Protein AF-A0A837IK93-F1 (afdb_monomer)

Foldseek 3Di:
DPPPPVVVVVLVVVLVVVLVVLVVVLVVLVVVLVCCCCCVVVVHDDPCCVVPDQDFDCVPPDPVVVVVLVVVVVVLNVLSVLSNVLSVVVNPDSDDDPSNVVNVVSVVSNVVSVVVSNVRRPVD

Structure (mmCIF, N/CA/C/O backbone):
data_AF-A0A837IK93-F1
#
_entry.id   AF-A0A837IK93-F1
#
loop_
_atom_site.group_PDB
_atom_site.id
_atom_site.type_symbol
_atom_site.label_atom_id
_atom_site.label_alt_id
_at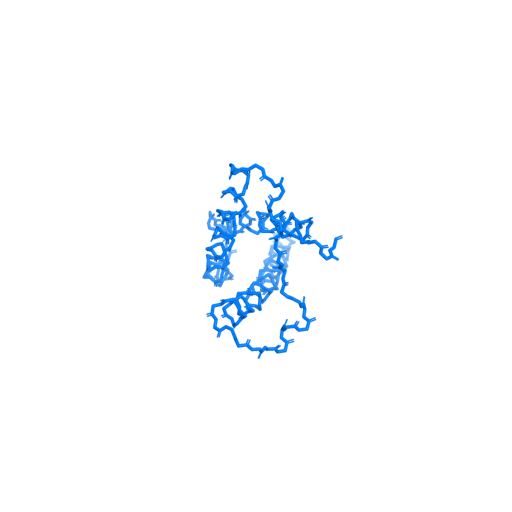om_site.label_comp_id
_atom_site.label_asym_id
_atom_site.label_entity_id
_atom_site.label_seq_id
_atom_site.pdbx_PDB_ins_code
_atom_site.Cartn_x
_atom_site.Cartn_y
_atom_site.Cartn_z
_atom_site.occupancy
_atom_site.B_iso_or_equiv
_atom_site.auth_seq_id
_atom_site.auth_comp_id
_atom_site.auth_asym_id
_atom_site.auth_atom_id
_atom_site.pdbx_PDB_model_num
ATOM 1 N N . MET A 1 1 ? -36.642 -10.840 30.699 1.00 51.25 1 MET A N 1
ATOM 2 C CA . MET A 1 1 ? -35.621 -9.928 30.134 1.00 51.25 1 MET A CA 1
ATOM 3 C C . MET A 1 1 ? -34.262 -10.618 30.217 1.00 51.25 1 MET A C 1
ATOM 5 O O . MET A 1 1 ? -33.620 -10.545 31.250 1.00 51.25 1 MET A O 1
ATOM 9 N N . SER A 1 2 ? -33.860 -11.366 29.185 1.00 52.34 2 SER A N 1
ATOM 10 C CA . SER A 1 2 ? -32.596 -12.136 29.174 1.00 52.34 2 SER A CA 1
ATOM 11 C C . SER A 1 2 ? -31.942 -12.210 27.783 1.00 52.34 2 SER A C 1
ATOM 13 O O . SER A 1 2 ? -31.094 -13.057 27.540 1.00 52.34 2 SER A O 1
ATOM 15 N N . GLY A 1 3 ? -32.311 -11.313 26.862 1.00 52.81 3 GLY A N 1
ATOM 16 C CA . GLY A 1 3 ? -31.791 -11.297 25.485 1.00 52.81 3 GLY A CA 1
ATOM 17 C C . GLY A 1 3 ? -30.645 -10.312 25.219 1.00 52.81 3 GLY A C 1
ATOM 18 O O . GLY A 1 3 ? -30.151 -10.258 24.102 1.00 52.81 3 GLY A O 1
ATOM 19 N N . PHE A 1 4 ? -30.225 -9.514 26.208 1.00 59.00 4 PHE A N 1
ATOM 20 C CA . PHE A 1 4 ? -29.336 -8.362 25.976 1.00 59.00 4 PHE A CA 1
ATOM 21 C C . PHE A 1 4 ? -27.835 -8.658 26.144 1.00 59.00 4 PHE A C 1
ATOM 23 O O . PHE A 1 4 ? -27.016 -7.899 25.636 1.00 59.00 4 PHE A O 1
ATOM 30 N N . SER A 1 5 ? -27.445 -9.745 26.826 1.00 61.44 5 SER A N 1
ATOM 31 C CA . SER A 1 5 ? -26.021 -10.020 27.100 1.00 61.44 5 SER A CA 1
ATOM 32 C C . SER A 1 5 ? -25.301 -10.761 25.972 1.00 61.44 5 SER A C 1
ATOM 34 O O . SER A 1 5 ? -24.080 -10.702 25.889 1.00 61.44 5 SER A O 1
ATOM 36 N N . GLY A 1 6 ? -26.028 -11.471 25.102 1.00 62.06 6 GLY A N 1
ATOM 37 C CA . GLY A 1 6 ? -25.426 -12.215 23.990 1.00 62.06 6 GLY A CA 1
ATOM 38 C C . GLY A 1 6 ? -24.932 -11.301 22.867 1.00 62.06 6 GLY A C 1
ATOM 39 O O . GLY A 1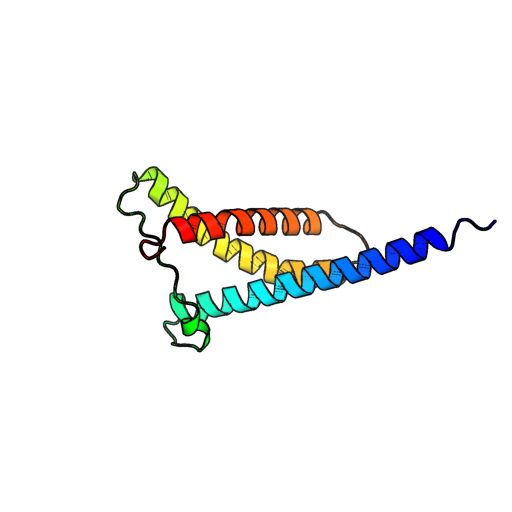 6 ? -23.839 -11.501 22.345 1.00 62.06 6 GLY A O 1
ATOM 40 N N . GLN A 1 7 ? -25.708 -10.265 22.539 1.00 63.75 7 GLN A N 1
ATOM 41 C CA . GLN A 1 7 ? -25.400 -9.340 21.447 1.00 63.75 7 GLN A CA 1
ATOM 42 C C . GLN A 1 7 ? -24.169 -8.471 21.757 1.00 63.75 7 GLN A C 1
ATOM 44 O O . GLN A 1 7 ? -23.294 -8.319 20.910 1.00 63.75 7 GLN A O 1
ATOM 49 N N . SER A 1 8 ? -24.049 -7.974 22.995 1.00 65.81 8 SER A N 1
ATOM 50 C CA . SER A 1 8 ? -22.931 -7.114 23.408 1.00 65.81 8 SER A CA 1
ATOM 51 C C . SER A 1 8 ? -21.579 -7.834 23.396 1.00 6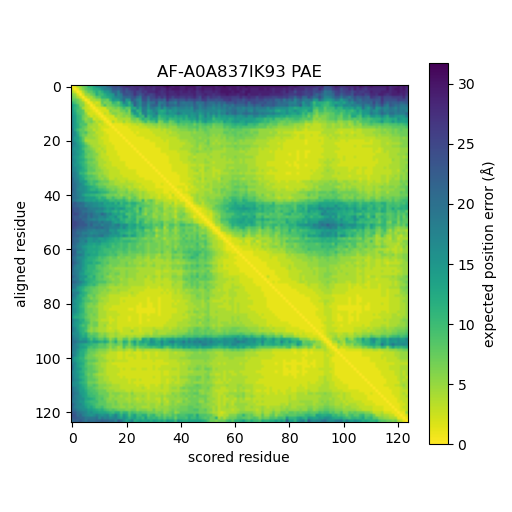5.81 8 SER A C 1
ATOM 53 O O . SER A 1 8 ? -20.575 -7.244 23.005 1.00 65.81 8 SER A O 1
ATOM 55 N N . ILE A 1 9 ? -21.549 -9.122 23.758 1.00 69.75 9 ILE A N 1
ATOM 56 C CA . ILE A 1 9 ? -20.330 -9.946 23.725 1.00 69.75 9 ILE A CA 1
ATOM 57 C C . ILE A 1 9 ? -19.879 -10.206 22.278 1.00 69.75 9 ILE A C 1
ATOM 59 O O . ILE A 1 9 ? -18.678 -10.236 21.997 1.00 69.75 9 ILE A O 1
ATOM 63 N N . ILE A 1 10 ? -20.825 -10.403 21.353 1.00 70.62 10 ILE A N 1
ATOM 64 C CA . ILE A 1 10 ? -20.527 -10.610 19.928 1.00 70.62 10 ILE A CA 1
ATOM 65 C C . ILE A 1 10 ? -19.968 -9.321 19.309 1.00 70.62 10 ILE A C 1
ATOM 67 O O . ILE A 1 10 ? -18.938 -9.373 18.631 1.00 70.62 10 ILE A O 1
ATOM 71 N N . ASP A 1 11 ? -20.581 -8.172 19.598 1.00 73.75 11 ASP A N 1
ATOM 72 C CA . ASP A 1 11 ? -20.139 -6.869 19.090 1.00 73.75 11 ASP A CA 1
ATOM 73 C C . ASP A 1 11 ? -18.742 -6.488 19.611 1.00 73.75 11 ASP A C 1
ATOM 75 O O . ASP A 1 11 ? -17.897 -6.018 18.846 1.00 73.75 11 ASP A O 1
ATOM 79 N N . GLU A 1 12 ? -18.447 -6.771 20.884 1.00 74.25 12 GLU A N 1
ATOM 80 C CA . GLU A 1 12 ? -17.126 -6.524 21.475 1.00 74.25 12 GLU A CA 1
ATOM 81 C C . GLU A 1 12 ? -16.030 -7.399 20.840 1.00 74.25 12 GLU A C 1
ATOM 83 O O . GLU A 1 12 ? -14.949 -6.911 20.493 1.00 74.25 12 GLU A O 1
ATOM 88 N N . LYS A 1 13 ? -16.296 -8.699 20.645 1.00 77.62 13 LYS A N 1
ATOM 89 C CA . LYS A 1 13 ? -15.348 -9.605 19.974 1.00 77.62 13 LYS A CA 1
ATOM 90 C C . LYS A 1 13 ? -15.115 -9.197 18.520 1.00 77.62 13 LYS A C 1
ATOM 92 O O . LYS A 1 13 ? -13.967 -9.173 18.078 1.00 77.62 13 LYS A O 1
ATOM 97 N N . SER A 1 14 ? -16.179 -8.843 17.800 1.00 82.31 14 SER A N 1
ATOM 98 C CA . SER A 1 14 ? -16.111 -8.363 16.415 1.00 82.31 14 SER A CA 1
ATOM 99 C C . SER A 1 14 ? -15.242 -7.106 16.295 1.00 82.31 14 SER A C 1
ATOM 101 O O . SER A 1 14 ? -14.358 -7.026 15.439 1.00 82.31 14 SER A O 1
ATOM 103 N N . HIS A 1 15 ? -15.402 -6.156 17.222 1.00 84.44 15 HIS A N 1
ATOM 104 C CA . HIS A 1 15 ? -14.601 -4.933 17.276 1.00 84.44 15 HIS A CA 1
ATOM 105 C C . HIS A 1 15 ? -13.108 -5.206 17.514 1.00 84.44 15 HIS A C 1
ATOM 107 O O . HIS A 1 15 ? -12.265 -4.669 16.790 1.00 84.44 15 HIS A O 1
ATOM 113 N N . LYS A 1 16 ? -12.773 -6.099 18.454 1.00 86.25 16 LYS A N 1
ATOM 114 C CA . LYS A 1 16 ? -11.383 -6.508 18.729 1.00 86.25 16 LYS A CA 1
ATOM 115 C C . LYS A 1 16 ? -10.723 -7.171 17.518 1.00 86.25 16 LYS A C 1
ATOM 117 O O . LYS A 1 16 ? -9.599 -6.814 17.163 1.00 86.25 16 LYS A O 1
ATOM 122 N N . VAL A 1 17 ? -11.425 -8.090 16.849 1.00 89.44 17 VAL A N 1
ATOM 123 C CA . VAL A 1 17 ? -10.928 -8.752 15.628 1.00 89.44 17 VAL A CA 1
ATOM 124 C C . VAL A 1 17 ? -10.688 -7.727 14.520 1.00 89.44 17 VAL A C 1
ATOM 126 O O . VAL A 1 17 ? -9.616 -7.712 13.919 1.00 89.44 17 VAL A O 1
ATOM 129 N N . ARG A 1 18 ? -11.635 -6.807 14.305 1.00 89.44 18 ARG A N 1
ATOM 130 C CA . ARG A 1 18 ? -11.496 -5.711 13.338 1.00 89.44 18 ARG A CA 1
ATOM 131 C C . ARG A 1 18 ? -10.254 -4.860 13.613 1.00 89.44 18 ARG A C 1
ATOM 133 O O . ARG A 1 18 ? -9.481 -4.577 12.701 1.00 89.44 18 ARG A O 1
ATOM 140 N N . GLN A 1 19 ? -10.040 -4.453 14.866 1.00 89.19 19 GLN A N 1
ATOM 141 C CA . GLN A 1 19 ? -8.866 -3.664 15.250 1.00 89.19 19 GLN A CA 1
ATOM 142 C C . GLN A 1 19 ? -7.552 -4.411 15.009 1.00 89.19 19 GLN A C 1
ATOM 144 O O . GLN A 1 19 ? -6.577 -3.786 14.586 1.00 89.19 19 GLN A O 1
ATOM 149 N N . TYR A 1 20 ? -7.530 -5.720 15.270 1.00 92.94 20 TYR A N 1
ATOM 150 C CA . TYR A 1 20 ? -6.366 -6.568 15.032 1.00 92.94 20 TYR A CA 1
ATOM 151 C C . TYR A 1 20 ? -6.051 -6.695 13.537 1.00 92.94 20 TYR A C 1
ATOM 153 O O . TYR A 1 20 ? -4.915 -6.454 13.137 1.00 92.94 20 TYR A O 1
ATOM 161 N N . ILE A 1 21 ? -7.059 -6.969 12.701 1.00 92.75 21 ILE A N 1
ATOM 162 C CA . ILE A 1 21 ? -6.902 -7.052 11.240 1.00 92.75 21 ILE A CA 1
ATOM 163 C C . ILE A 1 21 ? -6.348 -5.737 10.685 1.00 92.75 21 ILE A C 1
ATOM 165 O O . ILE A 1 21 ? -5.345 -5.740 9.976 1.00 92.75 21 ILE A O 1
ATOM 169 N N . PHE A 1 22 ? -6.933 -4.598 11.063 1.00 92.56 22 PHE A N 1
ATOM 170 C CA . PHE A 1 22 ? -6.420 -3.299 10.630 1.00 92.56 22 PHE A CA 1
ATOM 171 C C . PHE A 1 22 ? -5.011 -3.009 11.155 1.00 92.56 22 PHE A C 1
ATOM 173 O O . PHE A 1 22 ? -4.225 -2.378 10.458 1.00 92.56 22 PHE A O 1
ATOM 180 N N . ALA A 1 23 ? -4.659 -3.463 12.362 1.00 93.81 23 ALA A N 1
ATOM 181 C CA . ALA A 1 23 ? -3.293 -3.335 12.863 1.00 93.81 23 ALA A CA 1
ATOM 182 C C . ALA A 1 23 ? -2.296 -4.106 11.991 1.00 93.81 23 ALA A C 1
ATOM 184 O O . ALA A 1 23 ? -1.258 -3.555 11.639 1.00 93.81 23 ALA A O 1
ATOM 185 N N . LEU A 1 24 ? -2.633 -5.344 11.628 1.00 94.50 24 LEU A N 1
ATOM 186 C CA . LEU A 1 24 ? -1.795 -6.190 10.786 1.00 94.50 24 LEU A CA 1
ATOM 187 C C . LEU A 1 24 ? -1.626 -5.582 9.391 1.00 94.50 24 LEU A C 1
ATOM 189 O O . LEU A 1 24 ? -0.497 -5.423 8.939 1.00 94.50 24 LEU A O 1
ATOM 193 N N . ILE A 1 25 ? -2.726 -5.156 8.760 1.00 93.69 25 ILE A N 1
ATOM 194 C CA . ILE A 1 25 ? -2.697 -4.471 7.458 1.00 93.69 25 ILE A CA 1
ATOM 195 C C . ILE A 1 25 ? -1.803 -3.227 7.525 1.00 93.69 25 ILE A C 1
ATOM 197 O O . ILE A 1 25 ? -0.960 -3.027 6.658 1.00 93.69 25 ILE A O 1
ATOM 201 N N . TRP A 1 26 ? -1.936 -2.411 8.573 1.00 95.75 26 TRP A N 1
ATOM 202 C CA . TRP A 1 26 ? -1.129 -1.200 8.722 1.00 95.75 26 TRP A CA 1
ATOM 203 C C . TRP A 1 26 ? 0.366 -1.489 8.863 1.00 95.75 26 TRP A C 1
ATOM 205 O O . TRP A 1 26 ? 1.168 -0.780 8.269 1.00 95.75 26 TRP A O 1
ATOM 215 N N . ILE A 1 27 ? 0.746 -2.527 9.616 1.00 94.94 27 ILE A N 1
ATOM 216 C CA . ILE A 1 27 ? 2.155 -2.925 9.755 1.00 94.94 27 ILE A CA 1
ATOM 217 C C . ILE A 1 27 ? 2.720 -3.369 8.404 1.00 94.94 27 ILE A C 1
ATOM 219 O O . ILE A 1 27 ? 3.813 -2.945 8.044 1.00 94.94 27 ILE A O 1
ATOM 223 N N . VAL A 1 28 ? 1.977 -4.187 7.651 1.00 92.00 28 VAL A N 1
ATOM 224 C CA . VAL A 1 28 ? 2.400 -4.643 6.318 1.00 92.00 28 VAL A CA 1
ATOM 225 C C . VAL A 1 28 ? 2.616 -3.452 5.385 1.00 92.00 28 VAL A C 1
ATOM 227 O O . VAL A 1 28 ? 3.668 -3.355 4.763 1.00 92.00 28 VAL A O 1
ATOM 230 N N . ILE A 1 29 ? 1.666 -2.515 5.349 1.00 93.25 29 ILE A N 1
ATOM 231 C CA . ILE A 1 29 ? 1.768 -1.306 4.522 1.00 93.25 29 ILE A CA 1
ATOM 232 C C . ILE A 1 29 ? 2.934 -0.430 4.972 1.00 93.25 29 ILE A C 1
ATOM 234 O O . ILE A 1 29 ? 3.647 0.096 4.133 1.00 93.25 29 ILE A O 1
ATOM 238 N N . LEU A 1 30 ? 3.165 -0.280 6.278 1.00 93.94 30 LEU A N 1
ATOM 239 C CA . LEU A 1 30 ? 4.301 0.491 6.779 1.00 93.94 30 LEU A CA 1
ATOM 240 C C . LEU A 1 30 ? 5.628 -0.109 6.322 1.00 93.94 30 LEU A C 1
ATOM 242 O O . LEU A 1 30 ? 6.500 0.627 5.878 1.00 93.94 30 LEU A O 1
ATOM 246 N N . ILE A 1 31 ? 5.786 -1.427 6.439 1.00 91.19 31 ILE A N 1
ATOM 247 C CA . ILE A 1 31 ? 7.007 -2.110 6.002 1.00 91.19 31 ILE A CA 1
ATOM 248 C C . ILE A 1 31 ? 7.196 -1.940 4.492 1.00 91.19 31 ILE A C 1
ATOM 250 O O . ILE A 1 31 ? 8.302 -1.618 4.069 1.00 91.19 31 ILE A O 1
ATOM 254 N N . HIS A 1 32 ? 6.130 -2.115 3.706 1.00 89.00 32 HIS A N 1
ATOM 255 C CA . HIS A 1 32 ? 6.160 -1.920 2.256 1.00 89.00 32 HIS A CA 1
ATOM 256 C C . HIS A 1 32 ? 6.546 -0.482 1.885 1.00 89.00 32 HIS A C 1
ATOM 258 O O . HIS A 1 32 ? 7.542 -0.258 1.217 1.00 89.00 32 HIS A O 1
ATOM 264 N N . PHE A 1 33 ? 5.855 0.508 2.441 1.00 91.25 33 PHE A N 1
ATOM 265 C CA . PHE A 1 33 ? 6.122 1.918 2.174 1.00 91.25 33 PHE A CA 1
ATOM 266 C C . PHE A 1 33 ? 7.545 2.343 2.570 1.00 91.25 33 PHE A C 1
ATOM 268 O O . PHE A 1 33 ? 8.195 3.131 1.884 1.00 91.25 33 PHE A O 1
ATOM 275 N N . LEU A 1 34 ? 8.058 1.820 3.690 1.00 89.62 3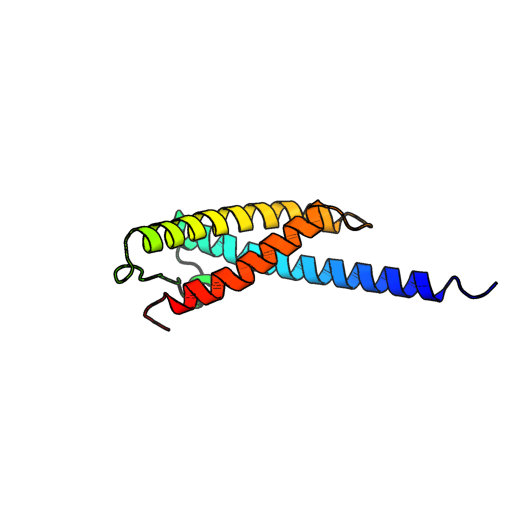4 LEU A N 1
ATOM 276 C CA . LEU A 1 34 ? 9.447 2.048 4.092 1.00 89.62 34 LEU A CA 1
ATOM 277 C C . LEU A 1 34 ? 10.432 1.401 3.116 1.00 89.62 34 LEU A C 1
ATOM 279 O O . LEU A 1 34 ? 11.472 1.999 2.839 1.00 89.62 34 LEU A O 1
ATOM 283 N N . LYS A 1 35 ? 10.118 0.211 2.594 1.00 86.38 35 LYS A N 1
ATOM 284 C CA . LYS A 1 35 ? 10.904 -0.441 1.544 1.00 86.38 35 LYS A CA 1
ATOM 285 C C . LYS A 1 35 ? 10.961 0.446 0.298 1.00 86.38 35 LYS A C 1
ATOM 287 O O . LYS A 1 35 ? 12.062 0.781 -0.113 1.00 86.38 35 LYS A O 1
ATOM 292 N N . ASP A 1 36 ? 9.826 0.919 -0.206 1.00 84.81 36 ASP A N 1
ATOM 293 C CA . ASP A 1 36 ? 9.767 1.755 -1.416 1.00 84.81 36 ASP A CA 1
ATOM 294 C C . ASP A 1 36 ? 10.521 3.082 -1.229 1.00 84.81 36 ASP A C 1
ATOM 296 O O . ASP A 1 36 ? 11.311 3.496 -2.077 1.00 84.81 36 ASP A O 1
ATOM 300 N N . ILE A 1 37 ? 10.376 3.741 -0.071 1.00 86.56 37 ILE A N 1
ATOM 301 C CA . ILE A 1 37 ? 11.165 4.947 0.229 1.00 86.56 37 ILE A CA 1
ATOM 302 C C . ILE A 1 37 ? 12.661 4.637 0.248 1.00 86.56 37 ILE A C 1
ATOM 304 O O . ILE A 1 37 ? 13.460 5.389 -0.311 1.00 86.56 37 ILE A O 1
ATOM 308 N N . THR A 1 38 ? 13.068 3.575 0.938 1.00 85.94 38 THR A N 1
ATOM 309 C CA . THR A 1 38 ? 14.495 3.285 1.107 1.00 85.94 38 THR A CA 1
ATOM 310 C C . THR A 1 38 ? 15.140 2.818 -0.191 1.00 85.94 38 THR A C 1
ATOM 312 O O . THR A 1 38 ? 16.203 3.330 -0.533 1.00 85.94 38 THR A O 1
ATOM 315 N N . GLN A 1 39 ? 14.490 1.925 -0.934 1.00 82.25 39 GLN A N 1
ATOM 316 C CA . GLN A 1 39 ? 15.014 1.332 -2.160 1.00 82.25 39 GLN A CA 1
ATOM 317 C C . GLN A 1 39 ? 14.840 2.254 -3.367 1.00 82.25 39 GLN A C 1
ATOM 319 O O . GLN A 1 39 ? 15.832 2.571 -4.018 1.00 82.25 39 GLN A O 1
ATOM 324 N N . ASP A 1 40 ? 13.625 2.733 -3.638 1.00 80.56 40 ASP A N 1
ATOM 325 C CA . ASP A 1 40 ? 13.330 3.416 -4.903 1.00 80.56 40 ASP A CA 1
ATOM 326 C C . ASP A 1 40 ? 13.616 4.919 -4.837 1.00 80.56 40 ASP A C 1
ATOM 328 O O . ASP A 1 40 ? 14.112 5.506 -5.800 1.00 80.56 40 ASP A O 1
ATOM 332 N N . ILE A 1 41 ? 13.342 5.564 -3.697 1.00 81.62 41 ILE A N 1
ATOM 333 C CA . ILE A 1 41 ? 13.574 7.011 -3.546 1.00 81.62 41 ILE A CA 1
ATOM 334 C C . ILE A 1 41 ? 15.007 7.292 -3.086 1.00 81.62 41 ILE A C 1
ATOM 336 O O . ILE A 1 41 ? 15.680 8.168 -3.633 1.00 81.62 41 ILE A O 1
ATOM 340 N N . LEU A 1 42 ? 15.477 6.585 -2.057 1.00 82.94 42 LEU A N 1
ATOM 341 C CA . LEU A 1 42 ? 16.754 6.888 -1.406 1.00 82.94 42 LEU A CA 1
ATOM 342 C C . LEU A 1 42 ? 17.926 6.032 -1.909 1.00 82.94 42 LEU A C 1
ATOM 344 O O . LEU A 1 42 ? 19.069 6.384 -1.616 1.00 82.94 42 LEU A O 1
ATOM 348 N N . ASN A 1 43 ? 17.677 4.957 -2.668 1.00 82.31 43 ASN A N 1
ATOM 349 C CA . ASN A 1 43 ? 18.697 3.995 -3.118 1.00 82.31 43 ASN A CA 1
ATOM 350 C C . ASN A 1 43 ? 19.583 3.464 -1.971 1.00 82.31 43 ASN A C 1
ATOM 352 O O . ASN A 1 43 ? 20.782 3.228 -2.141 1.00 82.31 43 ASN A O 1
ATOM 356 N N . ILE A 1 44 ? 19.009 3.315 -0.775 1.00 81.69 44 ILE A N 1
ATOM 357 C CA . ILE A 1 44 ? 19.694 2.801 0.410 1.00 81.69 44 ILE A CA 1
ATOM 358 C C . ILE A 1 44 ? 19.490 1.287 0.450 1.00 81.69 44 ILE A C 1
ATOM 360 O O . ILE A 1 44 ? 18.343 0.847 0.540 1.00 81.69 44 ILE A O 1
ATOM 364 N N . PRO A 1 45 ? 20.568 0.484 0.454 1.00 76.69 45 PRO A N 1
ATOM 365 C CA . PRO A 1 45 ? 20.431 -0.947 0.626 1.00 76.69 45 PRO A CA 1
ATOM 366 C C . PRO A 1 45 ? 19.973 -1.262 2.051 1.00 76.69 45 PRO A C 1
ATOM 368 O O . PRO A 1 45 ? 20.557 -0.792 3.034 1.00 76.69 45 PRO A O 1
ATOM 371 N N . THR A 1 46 ? 18.924 -2.063 2.179 1.00 77.25 46 THR A N 1
ATOM 372 C CA . THR A 1 46 ? 18.339 -2.444 3.467 1.00 77.25 46 THR A CA 1
ATOM 373 C C . THR A 1 46 ? 18.222 -3.956 3.596 1.00 77.25 46 THR A C 1
ATOM 375 O O . THR A 1 46 ? 18.268 -4.701 2.623 1.00 77.25 46 THR A O 1
ATOM 378 N N . PHE A 1 47 ? 18.000 -4.456 4.814 1.00 75.56 47 PHE A N 1
ATOM 379 C CA . PHE A 1 47 ? 17.671 -5.875 4.995 1.00 75.56 47 PHE A CA 1
ATOM 380 C C . PHE A 1 47 ? 16.374 -6.278 4.260 1.00 75.56 47 PHE A C 1
ATOM 382 O O . PHE A 1 47 ? 16.153 -7.465 4.027 1.00 75.56 47 PHE A O 1
ATOM 389 N N . LEU A 1 48 ? 15.530 -5.307 3.881 1.00 68.06 48 LEU A N 1
ATOM 390 C CA . LEU A 1 48 ? 14.321 -5.532 3.088 1.00 68.06 48 LEU A CA 1
ATOM 391 C C . LEU A 1 48 ? 14.639 -5.843 1.614 1.00 68.06 48 LEU A C 1
ATOM 393 O O . LEU A 1 48 ? 13.780 -6.361 0.902 1.00 68.06 48 LEU A O 1
ATOM 397 N N . ASP A 1 49 ? 15.878 -5.621 1.165 1.00 67.81 49 ASP A N 1
ATOM 398 C CA . ASP A 1 49 ? 16.357 -5.985 -0.176 1.00 67.81 49 ASP A CA 1
ATOM 399 C C . ASP A 1 49 ? 16.370 -7.503 -0.385 1.00 67.81 49 ASP A C 1
ATOM 401 O O . ASP A 1 49 ? 16.255 -7.975 -1.514 1.00 67.81 49 ASP A O 1
ATOM 405 N N . ALA A 1 50 ? 16.427 -8.284 0.701 1.00 70.69 50 ALA A N 1
ATOM 406 C CA . ALA A 1 50 ? 16.306 -9.740 0.654 1.00 70.69 50 ALA A CA 1
ATOM 407 C C . ALA A 1 50 ? 14.957 -10.211 0.081 1.00 70.69 50 ALA A C 1
ATOM 409 O O . ALA A 1 50 ? 14.863 -11.330 -0.417 1.00 70.69 50 ALA A O 1
ATOM 410 N N . PHE A 1 51 ? 13.922 -9.363 0.118 1.00 67.12 51 PHE A N 1
ATOM 411 C CA . PHE A 1 51 ? 12.622 -9.646 -0.496 1.00 67.12 51 PHE A CA 1
ATOM 412 C C . PHE A 1 51 ? 12.574 -9.312 -1.996 1.00 67.12 51 PHE A C 1
ATOM 414 O O . PHE A 1 51 ? 11.540 -9.519 -2.626 1.00 67.12 51 PHE A O 1
ATOM 421 N N . GLY A 1 52 ? 13.679 -8.815 -2.566 1.00 64.31 52 GLY A N 1
ATOM 422 C CA . GLY A 1 52 ? 13.797 -8.406 -3.963 1.00 64.31 52 GLY A CA 1
ATOM 423 C C . GLY A 1 52 ? 13.061 -7.099 -4.270 1.00 64.31 52 GLY A C 1
ATOM 424 O O . GLY A 1 52 ? 12.041 -6.783 -3.660 1.00 64.31 52 GLY A O 1
ATOM 425 N N . ASN A 1 53 ? 13.568 -6.326 -5.230 1.00 71.12 53 ASN A N 1
ATOM 426 C CA . ASN A 1 53 ? 12.830 -5.194 -5.798 1.00 71.12 53 ASN A CA 1
ATOM 427 C C . ASN A 1 53 ? 12.053 -5.682 -7.023 1.00 71.12 53 ASN A C 1
ATOM 429 O O . ASN A 1 53 ? 12.700 -6.233 -7.913 1.00 71.12 53 ASN A O 1
ATOM 433 N N . ILE A 1 54 ? 10.721 -5.554 -7.041 1.00 70.75 54 ILE A N 1
ATOM 434 C CA . ILE A 1 54 ? 9.872 -5.970 -8.168 1.00 70.75 54 ILE A CA 1
ATOM 435 C C . ILE A 1 54 ? 10.039 -4.940 -9.284 1.00 70.75 54 ILE A C 1
ATOM 437 O O . ILE A 1 54 ? 9.805 -3.758 -9.066 1.00 70.75 54 ILE A O 1
ATOM 441 N N . GLN A 1 55 ? 10.480 -5.383 -10.460 1.00 73.69 55 GLN A N 1
ATOM 442 C CA . GLN A 1 55 ? 10.684 -4.505 -11.610 1.00 73.69 55 GLN A CA 1
ATOM 443 C C . GLN A 1 55 ? 9.761 -4.942 -12.734 1.00 73.69 55 GLN A C 1
ATOM 445 O O . GLN A 1 55 ? 9.979 -5.968 -13.370 1.00 73.69 55 GLN A O 1
ATOM 450 N N . GLU A 1 56 ? 8.722 -4.150 -12.959 1.00 77.19 56 GLU A N 1
ATOM 451 C CA . GLU A 1 56 ? 7.744 -4.373 -14.017 1.00 77.19 56 GLU A CA 1
ATOM 452 C C . GLU A 1 56 ? 8.399 -4.154 -15.393 1.00 77.19 56 GLU A C 1
ATOM 454 O O . GLU A 1 56 ? 8.874 -3.054 -15.692 1.00 77.19 56 GLU A O 1
ATOM 459 N N . ASP A 1 57 ? 8.398 -5.171 -16.261 1.00 82.88 57 ASP A N 1
ATOM 460 C CA . ASP A 1 57 ? 8.756 -5.007 -17.672 1.00 82.88 57 ASP A CA 1
ATOM 461 C C . ASP A 1 57 ? 7.490 -4.822 -18.508 1.00 82.88 57 ASP A C 1
ATOM 463 O O . ASP A 1 57 ? 6.789 -5.767 -18.873 1.00 82.88 57 ASP A O 1
ATOM 467 N N . VAL A 1 58 ? 7.205 -3.563 -18.829 1.00 85.44 58 VAL A N 1
ATOM 468 C CA . VAL A 1 58 ? 6.062 -3.163 -19.658 1.00 85.44 58 VAL A CA 1
ATOM 469 C C . VAL A 1 58 ? 6.452 -2.875 -21.109 1.00 85.44 58 VAL A C 1
ATOM 471 O O . VAL A 1 58 ? 5.616 -2.417 -21.890 1.00 85.44 58 VAL A O 1
ATOM 474 N N . SER A 1 59 ? 7.705 -3.128 -21.504 1.00 86.56 59 SER A N 1
ATOM 475 C CA . SER A 1 59 ? 8.237 -2.727 -22.816 1.00 86.56 59 SER A CA 1
ATOM 476 C C . SER A 1 59 ? 7.507 -3.372 -24.001 1.00 86.56 59 SER A C 1
ATOM 478 O O . SER A 1 59 ? 7.422 -2.785 -25.081 1.00 86.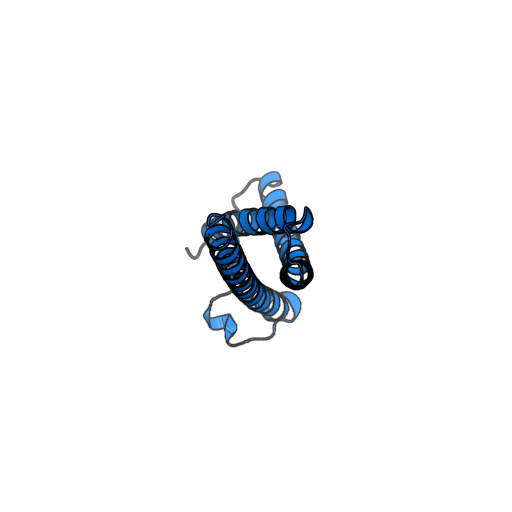56 59 SER A O 1
ATOM 480 N N . TRP A 1 60 ? 6.922 -4.551 -23.788 1.00 87.88 60 TRP A N 1
ATOM 481 C CA . TRP A 1 60 ? 6.163 -5.316 -24.777 1.00 87.88 60 TRP A CA 1
ATOM 482 C C . TRP A 1 60 ? 4.689 -4.887 -24.899 1.00 87.88 60 TRP A C 1
ATOM 484 O O . TRP A 1 60 ? 3.994 -5.325 -25.819 1.00 87.88 60 TRP A O 1
ATOM 494 N N . LEU A 1 61 ? 4.194 -4.034 -23.996 1.00 89.62 61 LEU A N 1
ATOM 495 C CA . LEU A 1 61 ? 2.813 -3.552 -23.997 1.00 89.62 61 LEU A CA 1
ATOM 496 C C . LEU A 1 61 ? 2.629 -2.330 -24.912 1.00 89.62 61 LEU A C 1
ATOM 498 O O . LEU A 1 61 ? 3.557 -1.543 -25.103 1.00 89.62 61 LEU A O 1
ATOM 502 N N . PRO A 1 62 ? 1.417 -2.094 -25.448 1.00 93.25 62 PRO A N 1
ATOM 503 C CA . PRO A 1 62 ? 1.115 -0.855 -26.160 1.00 93.25 62 PRO A CA 1
ATOM 504 C C . PRO A 1 62 ? 1.178 0.364 -25.221 1.00 93.25 62 PRO A C 1
ATOM 506 O O . PRO A 1 62 ? 0.863 0.267 -24.037 1.00 93.25 62 PRO A O 1
ATOM 509 N N . ILE A 1 63 ? 1.509 1.542 -25.763 1.00 91.00 63 ILE A N 1
ATOM 510 C CA . ILE A 1 63 ? 1.771 2.786 -24.998 1.00 91.00 63 ILE A CA 1
ATOM 511 C C . ILE A 1 63 ? 0.649 3.144 -24.008 1.00 91.00 63 ILE A C 1
ATOM 513 O O . ILE A 1 63 ? 0.913 3.592 -22.891 1.00 91.00 63 ILE A O 1
ATOM 517 N N . TRP A 1 64 ? -0.614 2.945 -24.396 1.00 91.44 64 TRP A N 1
ATOM 518 C CA . TRP A 1 64 ? -1.752 3.225 -23.518 1.00 91.44 64 TRP A CA 1
ATOM 519 C C . TRP A 1 64 ? -1.756 2.315 -22.281 1.00 91.44 64 TRP A C 1
ATOM 521 O O . TRP A 1 64 ? -2.068 2.778 -21.189 1.00 91.44 64 TRP A O 1
ATOM 531 N N . ALA A 1 65 ? -1.360 1.048 -22.432 1.00 88.00 65 ALA A N 1
ATOM 532 C CA . ALA A 1 65 ? -1.278 0.092 -21.334 1.00 88.00 65 ALA A CA 1
ATOM 533 C C . ALA A 1 65 ? -0.068 0.385 -20.440 1.00 88.00 65 ALA A C 1
ATOM 535 O O . ALA A 1 65 ? -0.209 0.362 -19.224 1.00 88.00 65 ALA A O 1
ATOM 536 N N . GLN A 1 66 ? 1.075 0.772 -21.018 1.00 88.50 66 GLN A N 1
ATOM 537 C CA . GLN A 1 66 ? 2.230 1.245 -20.239 1.00 88.50 66 GLN A CA 1
ATOM 538 C C . GLN A 1 66 ? 1.850 2.446 -19.360 1.00 88.50 66 GLN A C 1
ATOM 540 O O . GLN A 1 66 ? 2.161 2.485 -18.174 1.00 88.50 66 GLN A O 1
ATOM 545 N N . SER A 1 67 ? 1.106 3.401 -19.928 1.00 88.62 67 SER A N 1
ATOM 546 C CA . SER A 1 67 ? 0.634 4.588 -19.204 1.00 88.62 67 SER A CA 1
ATOM 547 C C . SER A 1 67 ? -0.319 4.231 -18.060 1.00 88.62 67 SER A C 1
ATOM 549 O O . SER A 1 67 ? -0.265 4.856 -17.003 1.00 88.62 67 SER A O 1
ATOM 551 N N . LEU A 1 68 ? -1.175 3.219 -18.252 1.00 88.75 68 LEU A N 1
ATOM 552 C CA . LEU A 1 68 ? -2.023 2.695 -17.182 1.00 88.75 68 LEU A CA 1
ATOM 553 C C . LEU A 1 68 ? -1.186 2.070 -16.066 1.00 88.75 68 LEU A C 1
ATOM 555 O O . LEU A 1 68 ? -1.429 2.404 -14.913 1.00 88.75 68 LEU A O 1
ATOM 559 N N . VAL A 1 69 ? -0.195 1.237 -16.397 1.00 86.44 69 VAL A N 1
ATOM 560 C CA . VAL A 1 69 ? 0.665 0.574 -15.403 1.00 86.44 69 VAL A CA 1
ATOM 561 C C . VAL A 1 69 ? 1.450 1.599 -14.575 1.00 86.44 69 VAL A C 1
ATOM 563 O O . VAL A 1 69 ? 1.337 1.616 -13.348 1.00 86.44 69 VAL A O 1
ATOM 566 N N . TYR A 1 70 ? 2.122 2.556 -15.224 1.00 85.94 70 TYR A N 1
ATOM 567 C CA . TYR A 1 70 ? 2.814 3.636 -14.512 1.00 85.94 70 TYR A CA 1
ATOM 568 C C . TYR A 1 70 ? 1.858 4.493 -13.672 1.00 85.94 70 TYR A C 1
ATOM 570 O O . TYR A 1 70 ? 2.166 4.848 -12.533 1.00 85.94 70 TYR A O 1
ATOM 578 N N . GLY A 1 71 ? 0.669 4.802 -14.200 1.00 88.50 71 GLY A N 1
ATOM 579 C CA . GLY A 1 71 ? -0.354 5.531 -13.454 1.00 88.50 71 GLY A CA 1
ATOM 580 C C . GLY A 1 71 ? -0.852 4.762 -12.226 1.00 88.50 71 GLY A C 1
ATOM 581 O O . GLY A 1 71 ? -1.097 5.367 -11.177 1.00 88.50 71 GLY A O 1
ATOM 582 N N . THR A 1 72 ? -0.962 3.435 -12.320 1.00 87.81 72 THR A N 1
ATOM 583 C CA . THR A 1 72 ? -1.340 2.586 -11.188 1.00 87.81 72 THR A CA 1
ATOM 584 C C . THR A 1 72 ? -0.241 2.484 -10.137 1.00 87.81 72 THR A C 1
ATOM 586 O O . THR A 1 72 ? -0.588 2.513 -8.962 1.00 87.81 72 THR A O 1
ATOM 589 N N . GLY A 1 73 ? 1.042 2.504 -10.516 1.00 86.88 73 GLY A N 1
ATOM 590 C CA . GLY A 1 73 ? 2.160 2.557 -9.563 1.00 86.88 73 GLY A CA 1
ATOM 591 C C . GLY A 1 73 ? 2.222 3.860 -8.763 1.00 86.88 73 GLY A C 1
ATOM 592 O O . GLY A 1 73 ? 2.374 3.858 -7.544 1.00 86.88 73 GLY A O 1
ATOM 593 N N . VAL A 1 74 ? 1.980 5.008 -9.402 1.00 88.12 74 VAL A N 1
ATOM 594 C CA . VAL A 1 74 ? 1.838 6.273 -8.652 1.00 88.12 74 VAL A CA 1
ATOM 595 C C . VAL A 1 74 ? 0.614 6.222 -7.730 1.00 88.12 74 VAL A C 1
ATOM 597 O O . VAL A 1 74 ? 0.651 6.690 -6.590 1.00 88.12 74 VAL A O 1
ATOM 600 N N . SER A 1 75 ? -0.481 5.630 -8.209 1.00 91.31 75 SER A N 1
ATOM 601 C CA . SER A 1 75 ? -1.710 5.487 -7.427 1.00 91.31 75 SER A CA 1
ATOM 602 C C . SER A 1 75 ? -1.543 4.540 -6.235 1.00 91.31 75 SER A C 1
ATOM 604 O O . SER A 1 75 ? -2.129 4.811 -5.188 1.00 91.31 75 SER A O 1
ATOM 606 N N . SER A 1 76 ? -0.743 3.473 -6.350 1.00 90.88 76 SER A N 1
ATOM 607 C CA . SER A 1 76 ? -0.459 2.550 -5.245 1.00 90.88 76 SER A CA 1
ATOM 608 C C . SER A 1 76 ? 0.355 3.240 -4.152 1.00 90.88 76 SER A C 1
ATOM 610 O O . SER A 1 76 ? -0.017 3.158 -2.984 1.00 90.88 76 SER A O 1
ATOM 612 N N . PHE A 1 77 ? 1.357 4.045 -4.512 1.00 90.06 77 PHE A N 1
ATOM 613 C CA . PHE A 1 77 ? 2.105 4.848 -3.540 1.00 90.06 77 PHE A CA 1
ATOM 614 C C . PHE A 1 77 ? 1.197 5.825 -2.768 1.00 90.06 77 PHE A C 1
ATOM 616 O O . PHE A 1 77 ? 1.247 5.926 -1.538 1.00 90.06 77 PHE A O 1
ATOM 623 N N . LEU A 1 78 ? 0.294 6.522 -3.469 1.00 93.94 78 LEU A N 1
ATOM 624 C CA . LEU A 1 78 ? -0.690 7.405 -2.829 1.00 93.94 78 LEU A CA 1
ATOM 625 C C . LEU A 1 78 ? -1.689 6.632 -1.954 1.00 93.94 78 LEU A C 1
ATOM 627 O O . LEU A 1 78 ? -2.077 7.111 -0.883 1.00 93.94 78 LEU A O 1
ATOM 631 N N . ALA A 1 79 ? -2.097 5.440 -2.391 1.00 95.00 79 ALA A N 1
ATOM 632 C CA . ALA A 1 79 ? -2.949 4.540 -1.625 1.00 95.00 79 ALA A CA 1
ATOM 633 C C . ALA A 1 79 ? -2.278 4.103 -0.314 1.00 95.00 79 ALA A C 1
ATOM 635 O O . ALA A 1 79 ? -2.935 4.093 0.728 1.00 95.00 79 ALA A O 1
ATOM 636 N N . GLU A 1 80 ? -0.977 3.817 -0.324 1.00 93.62 80 GLU A N 1
ATOM 637 C CA . GLU A 1 80 ? -0.220 3.480 0.884 1.00 93.62 80 GLU A CA 1
ATOM 638 C C . GLU A 1 80 ? -0.190 4.633 1.881 1.00 93.62 80 GLU A C 1
ATOM 640 O O . GLU A 1 80 ? -0.555 4.440 3.043 1.00 93.62 80 GLU A O 1
ATOM 645 N N . ILE A 1 81 ? 0.131 5.851 1.430 1.00 95.19 81 ILE A N 1
ATOM 646 C CA . ILE A 1 81 ? 0.076 7.055 2.278 1.00 95.19 81 ILE A CA 1
ATOM 647 C C . ILE A 1 81 ? -1.322 7.218 2.881 1.00 95.19 81 ILE A C 1
ATOM 649 O O . I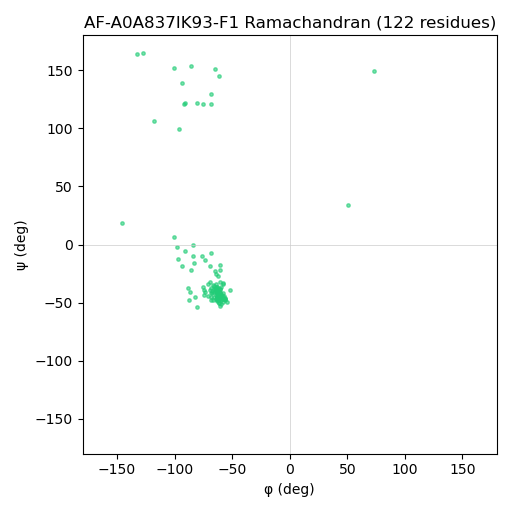LE A 1 81 ? -1.475 7.435 4.089 1.00 95.19 81 ILE A O 1
ATOM 653 N N . PHE A 1 82 ? -2.361 7.082 2.053 1.00 97.19 82 PHE A N 1
ATOM 654 C CA . PHE A 1 82 ? -3.745 7.171 2.503 1.00 97.19 82 PHE A CA 1
ATOM 655 C C . PHE A 1 82 ? -4.060 6.135 3.590 1.00 97.19 82 PHE A C 1
ATOM 657 O O . PHE A 1 82 ? -4.674 6.483 4.605 1.00 97.19 82 PHE A O 1
ATOM 664 N N . LEU A 1 83 ? -3.636 4.881 3.420 1.00 96.75 83 LEU A N 1
ATOM 665 C CA . LEU A 1 83 ? -3.867 3.809 4.388 1.00 96.75 83 LEU A CA 1
ATOM 666 C C . LEU A 1 83 ? -3.061 4.009 5.679 1.00 96.75 83 LEU A C 1
ATOM 668 O O . LEU A 1 83 ? -3.609 3.810 6.769 1.00 96.75 83 LEU A O 1
ATOM 672 N N . LEU A 1 84 ? -1.811 4.471 5.586 1.00 97.00 84 LEU A N 1
ATOM 673 C CA . LEU A 1 84 ? -0.960 4.770 6.741 1.00 97.00 84 LEU A CA 1
ATOM 674 C C . LEU A 1 84 ? -1.569 5.831 7.656 1.00 97.00 84 LEU A C 1
ATOM 676 O O . LEU A 1 84 ? -1.466 5.712 8.878 1.00 97.00 84 LEU A O 1
ATOM 680 N N . ILE A 1 85 ? -2.243 6.828 7.082 1.00 96.62 85 ILE A N 1
ATOM 681 C CA . ILE A 1 85 ? -2.930 7.885 7.832 1.00 96.62 85 ILE A CA 1
ATOM 682 C C . ILE A 1 85 ? -4.310 7.410 8.307 1.00 96.62 85 ILE A C 1
ATOM 684 O O . ILE A 1 85 ? -4.687 7.614 9.465 1.00 96.62 85 ILE A O 1
ATOM 688 N N . SER A 1 86 ? -5.081 6.766 7.431 1.00 96.06 86 SER A N 1
ATOM 689 C CA . SER A 1 86 ? -6.495 6.469 7.682 1.00 96.06 86 SER A CA 1
ATOM 690 C C . SER A 1 86 ? -6.702 5.318 8.661 1.00 96.06 86 SER A C 1
ATOM 692 O O . SER A 1 86 ? -7.614 5.383 9.489 1.00 96.06 86 SER A O 1
ATOM 694 N N . ILE A 1 87 ? -5.860 4.279 8.623 1.00 94.75 87 ILE A N 1
ATOM 695 C CA . ILE A 1 87 ? -6.025 3.104 9.488 1.00 94.75 87 ILE A CA 1
ATOM 696 C C . ILE A 1 87 ? -5.905 3.455 10.990 1.00 94.75 87 ILE A C 1
ATOM 698 O O . ILE A 1 87 ? -6.797 3.082 11.762 1.00 94.75 87 ILE A O 1
ATOM 702 N N . PRO A 1 88 ? -4.889 4.210 11.457 1.00 93.75 88 P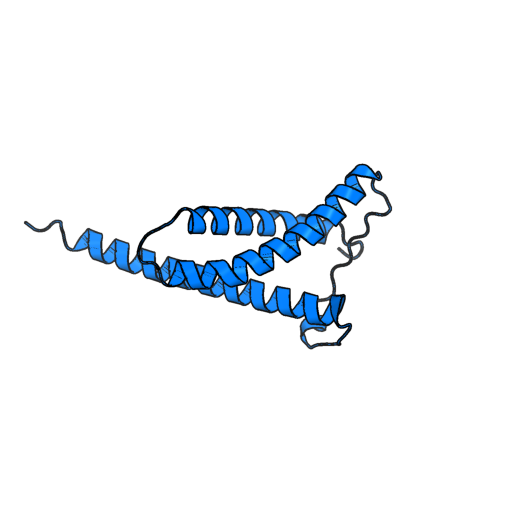RO A N 1
ATOM 703 C CA . PRO A 1 88 ? -4.822 4.653 12.850 1.00 93.75 88 PRO A CA 1
ATOM 704 C C . PRO A 1 88 ? -6.047 5.466 13.284 1.00 93.75 88 PRO A C 1
ATOM 706 O O . PRO A 1 88 ? -6.485 5.353 14.432 1.00 93.75 88 PRO A O 1
ATOM 709 N N . ILE A 1 89 ? -6.624 6.258 12.372 1.00 93.50 89 ILE A N 1
ATOM 710 C CA . ILE A 1 89 ? -7.820 7.068 12.634 1.00 93.50 89 ILE A CA 1
ATOM 711 C C . ILE A 1 89 ? -9.050 6.175 12.826 1.00 93.50 89 ILE A C 1
ATOM 713 O O . ILE A 1 89 ? -9.785 6.368 13.796 1.00 93.50 89 ILE A O 1
ATOM 717 N N . ILE A 1 90 ? -9.290 5.195 11.945 1.00 93.12 90 ILE A N 1
ATOM 718 C CA . ILE A 1 90 ? -10.458 4.300 12.063 1.00 93.12 90 ILE A CA 1
ATOM 719 C C . ILE A 1 90 ? -10.340 3.350 13.258 1.00 93.12 90 ILE A C 1
ATOM 721 O O . ILE A 1 90 ? -11.348 3.059 13.895 1.00 93.12 90 ILE A O 1
ATOM 725 N N . LYS A 1 91 ? -9.124 2.922 13.635 1.00 89.81 91 LYS A N 1
ATOM 726 C CA . LYS A 1 91 ? -8.911 2.026 14.788 1.00 89.81 91 LYS A CA 1
ATOM 727 C C . LYS A 1 91 ? -9.389 2.632 16.107 1.00 89.81 91 LYS A C 1
ATOM 729 O O . LYS A 1 91 ? -9.849 1.894 16.977 1.00 89.81 91 LYS A O 1
ATOM 734 N N . LYS A 1 92 ? -9.303 3.959 16.241 1.00 88.00 92 LYS A N 1
ATOM 735 C CA . LYS A 1 92 ? -9.765 4.708 17.422 1.00 88.00 92 LYS A CA 1
ATOM 736 C C . LYS A 1 92 ? -11.288 4.873 17.480 1.00 88.00 92 LYS A C 1
ATOM 738 O O . LYS A 1 92 ? -11.799 5.338 18.492 1.00 88.00 92 LYS A O 1
ATOM 743 N N . ARG A 1 93 ? -12.020 4.533 16.414 1.00 86.12 93 ARG A N 1
ATOM 744 C CA . ARG A 1 93 ? -13.478 4.688 16.348 1.00 86.12 93 ARG A CA 1
ATOM 745 C C . ARG A 1 93 ? -14.170 3.398 16.775 1.00 86.12 93 ARG A C 1
ATOM 747 O O . ARG A 1 93 ? -13.775 2.299 16.394 1.00 86.12 93 ARG A O 1
ATOM 754 N N . GLU A 1 94 ? -15.246 3.522 17.541 1.00 71.62 94 GLU A N 1
ATOM 755 C CA . GLU A 1 94 ? -16.060 2.367 17.938 1.00 71.62 94 GLU A CA 1
ATOM 756 C C . GLU A 1 94 ? -16.921 1.869 16.771 1.00 71.62 94 GLU A C 1
ATOM 758 O O . GLU A 1 94 ? -16.946 0.676 16.469 1.00 71.62 94 GLU A O 1
ATOM 763 N N . LYS A 1 95 ? -17.538 2.790 16.026 1.00 77.81 95 LYS A N 1
ATOM 764 C CA . LYS A 1 95 ? -18.466 2.473 14.932 1.00 77.81 95 LYS A CA 1
ATOM 765 C C . LYS A 1 95 ? -17.824 2.585 13.555 1.00 77.81 95 LYS A C 1
ATOM 767 O O . LYS A 1 95 ? -16.922 3.396 13.341 1.00 77.81 95 LYS A O 1
ATOM 772 N N . GLY A 1 96 ? -18.354 1.790 12.625 1.00 75.62 96 GLY A N 1
ATOM 773 C CA . GLY A 1 96 ? -17.971 1.855 11.222 1.00 75.62 96 GLY A CA 1
ATOM 774 C C . GLY A 1 96 ? -18.278 3.216 10.606 1.00 75.62 96 GLY A C 1
ATOM 775 O O . GLY A 1 96 ? -19.260 3.869 10.963 1.00 75.62 96 GLY A O 1
ATOM 776 N N . SER A 1 97 ? -17.419 3.667 9.694 1.00 87.56 97 SER A N 1
ATOM 777 C CA . SER A 1 97 ? -17.536 4.984 9.056 1.00 87.56 97 SER A CA 1
ATOM 778 C C . SER A 1 97 ? -17.362 4.898 7.542 1.00 87.56 97 SER A C 1
ATOM 780 O O . SER A 1 97 ? -16.834 3.916 7.029 1.00 87.56 97 SER A O 1
ATOM 782 N N . ASN A 1 98 ? -17.760 5.942 6.809 1.00 92.81 98 ASN A N 1
ATOM 783 C CA . ASN A 1 98 ? -17.503 6.000 5.365 1.00 92.81 98 ASN A CA 1
ATOM 784 C C . ASN A 1 98 ? -16.002 5.899 5.050 1.00 92.81 98 ASN A C 1
ATOM 786 O O . ASN A 1 98 ? -15.638 5.272 4.064 1.00 92.81 98 ASN A O 1
ATOM 790 N N . LEU A 1 99 ? -15.135 6.428 5.923 1.00 93.12 99 LEU A N 1
ATOM 791 C CA . LEU A 1 99 ? -13.684 6.279 5.801 1.00 93.12 99 LEU A CA 1
ATOM 792 C C . LEU A 1 99 ? -13.248 4.808 5.852 1.00 93.12 99 LEU A C 1
ATOM 794 O O . LEU A 1 99 ? -12.368 4.412 5.102 1.00 93.12 99 LEU A O 1
ATOM 798 N N . GLU A 1 100 ? -13.885 3.987 6.688 1.00 93.88 100 GLU A N 1
ATOM 799 C CA . GLU A 1 100 ? -13.593 2.550 6.757 1.00 93.88 100 GLU A CA 1
ATOM 800 C C . GLU A 1 100 ? -13.947 1.839 5.446 1.00 93.88 100 GLU A C 1
ATOM 802 O O . GLU A 1 100 ? -13.176 1.010 4.976 1.00 93.88 100 GLU A O 1
ATOM 807 N N . LYS A 1 101 ? -15.057 2.219 4.799 1.00 94.00 101 LYS A N 1
ATOM 808 C CA . LYS A 1 101 ? -15.420 1.686 3.476 1.00 94.00 101 LYS A CA 1
ATOM 809 C C . LYS A 1 101 ? -14.383 2.050 2.413 1.00 94.00 101 LYS A C 1
ATOM 811 O O . LYS A 1 101 ? -14.019 1.197 1.612 1.00 94.00 101 LYS A O 1
ATOM 816 N N . TRP A 1 102 ? -13.884 3.288 2.434 1.00 96.44 102 TRP A N 1
ATOM 817 C CA . TRP A 1 102 ? -12.797 3.717 1.551 1.00 96.44 102 TRP A CA 1
ATOM 818 C C . TRP A 1 102 ? -11.508 2.942 1.819 1.00 96.44 102 TRP A C 1
ATOM 820 O O . TRP A 1 102 ? -10.911 2.439 0.878 1.00 96.44 102 TRP A O 1
ATOM 830 N N . VAL A 1 103 ? -11.120 2.774 3.087 1.00 95.94 103 VAL A N 1
ATOM 831 C CA . VAL A 1 103 ? -9.958 1.959 3.476 1.00 95.94 103 VAL A CA 1
ATOM 832 C C . VAL A 1 103 ? -10.089 0.533 2.944 1.00 95.94 103 VAL A C 1
ATOM 834 O O . VAL A 1 103 ? -9.154 0.039 2.326 1.00 95.94 103 VAL A O 1
ATOM 837 N N . ILE A 1 104 ? -11.248 -0.110 3.113 1.00 94.94 104 ILE A N 1
ATOM 838 C CA . ILE A 1 104 ? -11.497 -1.455 2.572 1.00 94.94 104 ILE A CA 1
ATOM 839 C C . ILE A 1 104 ? -11.375 -1.460 1.043 1.00 94.94 104 ILE A C 1
ATOM 841 O O . ILE A 1 104 ? -10.720 -2.340 0.493 1.00 94.94 104 ILE A O 1
ATOM 845 N N . GLY A 1 105 ? -11.961 -0.475 0.357 1.00 96.12 105 GLY A N 1
ATOM 846 C CA . GLY A 1 105 ? -11.869 -0.356 -1.100 1.00 96.12 105 GLY A CA 1
ATOM 847 C C . GLY A 1 105 ? -10.428 -0.221 -1.595 1.00 96.12 105 GLY A C 1
ATOM 848 O O . GLY A 1 105 ? -10.036 -0.914 -2.530 1.00 96.12 105 GLY A O 1
ATOM 849 N N . VAL A 1 106 ? -9.619 0.605 -0.929 1.00 95.81 106 VAL A N 1
ATOM 850 C CA . VAL A 1 106 ? -8.199 0.776 -1.262 1.00 95.81 106 VAL A CA 1
ATOM 851 C C . VAL A 1 106 ? -7.407 -0.499 -0.961 1.00 95.81 106 VAL A C 1
ATOM 853 O O . VAL A 1 106 ? -6.589 -0.903 -1.777 1.00 95.81 106 VAL A O 1
ATOM 856 N N . VAL A 1 107 ? -7.681 -1.195 0.148 1.00 95.19 107 VAL A N 1
ATOM 857 C CA . VAL A 1 107 ? -7.048 -2.496 0.439 1.00 95.19 107 VAL A CA 1
ATOM 858 C C . VAL A 1 107 ? -7.366 -3.522 -0.652 1.00 95.19 107 VAL A C 1
ATOM 860 O O . VAL A 1 107 ? -6.463 -4.217 -1.104 1.00 95.19 107 VAL A O 1
ATOM 863 N N . ILE A 1 108 ? -8.618 -3.602 -1.117 1.00 95.50 108 ILE A N 1
ATOM 864 C CA . ILE A 1 108 ? -9.003 -4.499 -2.220 1.00 95.50 108 ILE A CA 1
ATOM 865 C C . ILE A 1 108 ? -8.271 -4.122 -3.509 1.00 95.50 108 ILE A C 1
ATOM 867 O O . ILE A 1 108 ? -7.747 -5.004 -4.184 1.00 95.50 108 ILE A O 1
ATOM 871 N N . PHE A 1 109 ? -8.205 -2.829 -3.837 1.00 93.56 109 PHE A N 1
ATOM 872 C CA . PHE A 1 109 ? -7.428 -2.348 -4.977 1.00 93.56 109 PHE A CA 1
ATOM 873 C C . PHE A 1 109 ? -5.966 -2.813 -4.895 1.00 93.56 109 PHE A C 1
ATOM 875 O O . PHE A 1 109 ? -5.478 -3.416 -5.846 1.00 93.56 109 PHE A O 1
ATOM 882 N N . MET A 1 110 ? -5.303 -2.631 -3.747 1.00 92.06 110 MET A N 1
ATOM 883 C CA . MET A 1 110 ? -3.908 -3.049 -3.548 1.00 92.06 110 MET A CA 1
ATOM 884 C C . MET A 1 110 ? -3.738 -4.571 -3.667 1.00 92.06 110 MET A C 1
ATOM 886 O O . MET A 1 110 ? -2.788 -5.040 -4.287 1.00 92.06 110 MET A O 1
ATOM 890 N N . LEU A 1 111 ? -4.683 -5.356 -3.137 1.00 91.69 111 LEU A N 1
ATOM 891 C CA . LEU A 1 111 ? -4.671 -6.821 -3.243 1.00 91.69 111 LEU A CA 1
ATOM 892 C C . LEU A 1 111 ? -4.815 -7.331 -4.682 1.00 91.69 111 LEU A C 1
ATOM 894 O O . LEU A 1 111 ? -4.379 -8.442 -4.963 1.00 91.69 111 LEU A O 1
ATOM 898 N N . ILE A 1 112 ? -5.430 -6.553 -5.574 1.00 91.12 112 ILE A N 1
ATOM 899 C CA . ILE A 1 112 ? -5.526 -6.873 -7.005 1.00 91.12 112 ILE A CA 1
ATOM 900 C C . ILE A 1 112 ? -4.293 -6.357 -7.752 1.00 91.12 112 ILE A C 1
ATOM 902 O O . ILE A 1 112 ? -3.762 -7.056 -8.611 1.00 91.12 112 ILE A O 1
ATOM 906 N N . TYR A 1 113 ? -3.831 -5.154 -7.414 1.00 88.69 113 TYR A N 1
ATOM 907 C CA . TYR A 1 113 ? -2.690 -4.504 -8.050 1.00 88.69 113 TYR A CA 1
ATOM 908 C C . TYR A 1 113 ? -1.393 -5.303 -7.877 1.00 88.69 113 TYR A C 1
ATOM 910 O O . TYR A 1 113 ? -0.730 -5.604 -8.866 1.00 88.69 113 TYR A O 1
ATOM 918 N N . PHE A 1 114 ? -1.062 -5.716 -6.649 1.00 85.50 114 PHE A N 1
ATOM 919 C CA . PHE A 1 114 ? 0.203 -6.405 -6.378 1.00 85.50 114 PHE A CA 1
ATOM 920 C C . PHE A 1 114 ? 0.398 -7.697 -7.191 1.00 85.50 114 PHE A C 1
ATOM 922 O O . PHE A 1 114 ? 1.462 -7.849 -7.786 1.00 85.50 114 PHE A O 1
ATOM 929 N N . PRO A 1 115 ? -0.586 -8.615 -7.298 1.00 87.50 115 PRO A N 1
ATOM 930 C CA . PRO A 1 115 ? -0.467 -9.766 -8.188 1.00 87.50 115 PRO A CA 1
ATOM 931 C C . PRO A 1 115 ? -0.227 -9.392 -9.650 1.00 87.50 115 PRO A C 1
ATOM 933 O O . PRO A 1 115 ? 0.593 -10.029 -10.299 1.00 87.50 115 PRO A O 1
ATOM 936 N N . VAL A 1 116 ? -0.918 -8.370 -10.171 1.00 86.56 116 VAL A N 1
ATOM 937 C CA . VAL A 1 116 ? -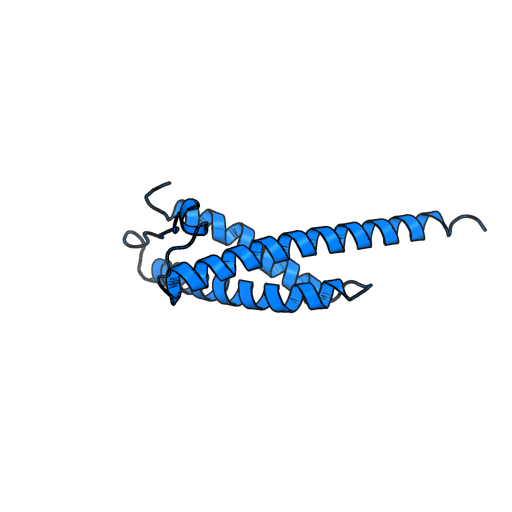0.741 -7.924 -11.565 1.00 86.56 116 VAL A CA 1
ATOM 938 C C . VAL A 1 116 ? 0.698 -7.484 -11.802 1.00 86.56 116 VAL A C 1
ATOM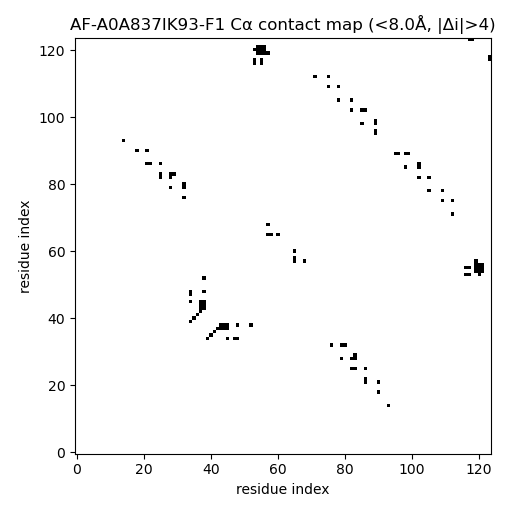 940 O O . VAL A 1 116 ? 1.312 -7.915 -12.769 1.00 86.56 116 VAL A O 1
ATOM 943 N N . VAL A 1 117 ? 1.244 -6.685 -10.891 1.00 84.19 117 VAL A N 1
ATOM 944 C CA . VAL A 1 117 ? 2.631 -6.211 -10.939 1.00 84.19 117 VAL A CA 1
ATOM 945 C C . VAL A 1 117 ? 3.637 -7.355 -10.840 1.00 84.19 117 VAL A C 1
ATOM 947 O O . VAL A 1 117 ? 4.593 -7.389 -11.605 1.00 84.19 117 VAL A O 1
ATOM 950 N N . ILE A 1 118 ? 3.390 -8.340 -9.971 1.00 84.62 118 ILE A N 1
ATOM 951 C CA . ILE A 1 118 ? 4.227 -9.547 -9.877 1.00 84.62 118 ILE A CA 1
ATOM 952 C C . ILE A 1 118 ? 4.235 -10.317 -11.204 1.00 84.62 118 ILE A C 1
ATOM 954 O O . ILE A 1 118 ? 5.294 -10.754 -11.631 1.00 84.62 118 ILE A O 1
ATOM 958 N N . PHE A 1 119 ? 3.089 -10.455 -11.879 1.00 84.94 119 PHE A N 1
ATOM 959 C CA . PHE A 1 119 ? 3.013 -11.111 -13.194 1.00 84.94 119 PHE A CA 1
ATOM 960 C C . PHE A 1 119 ? 3.670 -10.317 -14.330 1.00 84.94 119 PHE A C 1
ATOM 962 O O . PHE A 1 119 ? 3.922 -10.878 -15.394 1.00 84.94 119 PHE A O 1
ATOM 969 N N . LEU A 1 120 ? 3.889 -9.016 -14.142 1.00 83.62 120 LEU A N 1
ATOM 970 C CA . LEU A 1 120 ? 4.597 -8.166 -15.098 1.00 83.62 120 LEU A CA 1
ATOM 971 C C . LEU A 1 120 ? 6.106 -8.115 -14.826 1.00 83.62 120 LEU A C 1
ATOM 973 O O . LEU A 1 120 ? 6.840 -7.522 -15.614 1.00 83.62 120 LEU A O 1
ATOM 977 N N . ASP A 1 121 ? 6.582 -8.720 -13.737 1.00 80.88 121 ASP A N 1
ATOM 978 C CA . ASP A 1 121 ? 8.008 -8.853 -13.461 1.00 80.88 121 ASP A CA 1
ATOM 979 C C . ASP A 1 121 ? 8.584 -10.032 -14.258 1.00 80.88 121 ASP A C 1
ATOM 981 O O . ASP A 1 121 ? 8.152 -11.164 -14.062 1.00 80.88 121 ASP A O 1
ATOM 985 N N . PRO A 1 122 ? 9.590 -9.823 -15.122 1.00 74.88 122 PRO A N 1
ATOM 986 C CA . PRO A 1 122 ? 10.113 -10.867 -16.001 1.00 74.88 122 PRO A CA 1
ATOM 987 C C . PRO A 1 122 ? 10.858 -11.995 -15.265 1.00 74.88 122 PRO A C 1
ATOM 989 O O . PRO A 1 122 ? 11.277 -12.966 -15.897 1.00 74.88 122 PRO A O 1
ATOM 992 N N . ARG A 1 123 ? 11.090 -11.873 -13.951 1.00 74.00 123 ARG A N 1
ATOM 993 C CA . ARG A 1 123 ? 11.721 -12.923 -13.134 1.00 74.00 123 ARG A CA 1
ATOM 994 C C . ARG A 1 123 ? 10.738 -13.999 -12.665 1.00 74.00 123 ARG A C 1
ATOM 996 O O . ARG A 1 123 ? 11.212 -15.045 -12.217 1.00 74.00 123 ARG A O 1
ATOM 1003 N N . TYR A 1 124 ? 9.431 -13.742 -12.728 1.00 65.88 124 TYR A N 1
ATOM 1004 C CA . TYR A 1 124 ? 8.362 -14.632 -12.257 1.00 65.88 124 TYR A CA 1
ATOM 1005 C C . TYR A 1 124 ? 7.407 -15.016 -13.391 1.00 65.88 124 TYR A C 1
ATOM 1007 O O . TYR A 1 124 ? 6.843 -16.131 -13.297 1.00 65.88 124 TYR A O 1
#

Nearest PDB structures (foldseek):
  8ucj-assembly1_c  TM=5.858E-01  e=8.145E+00  Komagataella pastoris

Radius of gyration: 18.84 Å; Cα contacts (8 Å, |Δi|>4): 65; chains: 1; bounding box: 56×22×56 Å

Solvent-accessible surface area (backbone atoms only — not comparable to full-atom values): 7250 Å² total; per-residue (Å²): 144,83,76,68,68,65,58,56,54,52,53,53,52,51,51,54,51,52,45,49,53,49,50,52,54,45,52,53,47,50,53,48,53,51,45,49,46,33,48,74,72,64,66,44,90,52,85,65,53,81,76,55,83,89,56,68,62,51,85,90,48,58,70,71,56,38,51,48,53,56,51,47,54,58,47,49,57,53,46,46,55,50,44,65,58,46,47,67,58,53,60,75,44,93,68,91,48,74,67,52,55,50,50,51,51,50,52,53,51,49,66,54,47,53,59,55,47,50,70,34,15,87,92,106

Organism: NCBI:txid1618388

pLDDT: mean 84.73, std 10.62, range [51.25, 97.19]

Sequence (124 aa):
MSGFSGQSIIDEKSHKVRQYIFALIWIVILIHFLKDITQDILNIPTFLDAFGNIQEDVSWLPIWAQSLVYGTGVSSFLAEIFLLISIPIIKKREKGSNLEKWVIGVVIFMLIYFPVVIFLDPRY

Secondary structure (DSSP, 8-state):
--SSHHHHHHHHHHHHHHHHHHHHHHHHHHHHHHHHIIIIIT----GGGGG-------TTS-HHHHHHHHHHHHHHHHHHHHHHHHHHHHHT-SS--HHHHHHHHHHHHHHHHHHHHHHTSTT-

Mean predicted aligned error: 7.08 Å